Protein AF-A0A7S1LZ35-F1 (afdb_monomer_lite)

Structure (mmCIF, N/CA/C/O backbone):
data_AF-A0A7S1LZ35-F1
#
_entry.id   AF-A0A7S1LZ35-F1
#
loop_
_atom_site.group_PDB
_atom_site.id
_atom_site.type_symbol
_atom_site.label_atom_id
_atom_site.label_alt_id
_atom_site.label_comp_id
_atom_site.label_asym_id
_atom_site.label_entity_id
_atom_site.label_seq_id
_atom_site.pdbx_PDB_ins_code
_atom_site.Cartn_x
_atom_site.Cartn_y
_atom_site.Cartn_z
_atom_site.occupancy
_atom_site.B_iso_or_equiv
_atom_site.auth_seq_id
_atom_site.auth_comp_id
_atom_site.auth_asym_id
_atom_site.auth_atom_id
_atom_site.pdbx_PDB_model_num
ATOM 1 N N . GLN A 1 1 ? -9.197 -3.862 18.854 1.00 53.31 1 GLN A N 1
ATOM 2 C CA . GLN A 1 1 ? -10.204 -3.256 17.953 1.00 53.31 1 GLN A CA 1
ATOM 3 C C . GLN A 1 1 ? -9.935 -1.765 17.755 1.00 53.31 1 GLN A C 1
ATOM 5 O O . GLN A 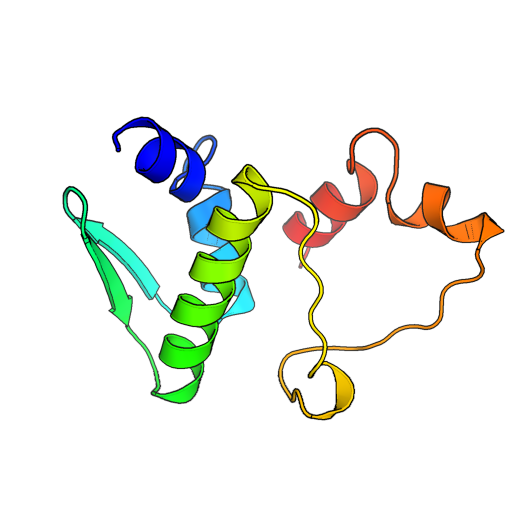1 1 ? -9.683 -1.386 16.622 1.00 53.31 1 GLN A O 1
ATOM 10 N N . ASP A 1 2 ? -9.859 -0.930 18.801 1.00 61.72 2 ASP A N 1
ATOM 11 C CA . ASP A 1 2 ? -9.480 0.494 18.628 1.00 61.72 2 ASP A CA 1
ATOM 12 C C . ASP A 1 2 ? -8.046 0.693 18.090 1.00 61.72 2 ASP A C 1
ATOM 14 O O . ASP A 1 2 ? -7.784 1.617 17.314 1.00 61.72 2 ASP A O 1
ATOM 18 N N . ASP A 1 3 ? -7.132 -0.220 18.431 1.00 70.88 3 ASP A N 1
ATOM 19 C CA . ASP A 1 3 ? -5.734 -0.173 17.983 1.00 70.88 3 ASP A CA 1
ATOM 20 C C . ASP A 1 3 ? -5.583 -0.370 16.466 1.00 70.88 3 ASP A C 1
ATOM 22 O O . ASP A 1 3 ? -4.757 0.285 15.830 1.00 70.88 3 ASP A O 1
ATOM 26 N N . GLU A 1 4 ? -6.426 -1.212 15.864 1.00 74.44 4 GLU A N 1
ATOM 27 C CA . GLU A 1 4 ? -6.415 -1.498 14.425 1.00 74.44 4 GLU A CA 1
ATOM 28 C C . GLU A 1 4 ? -6.864 -0.279 13.618 1.00 74.44 4 GLU A C 1
ATOM 30 O O . GLU A 1 4 ? -6.238 0.078 12.621 1.00 74.44 4 GLU A O 1
ATOM 35 N N . LEU A 1 5 ? -7.912 0.417 14.071 1.00 78.31 5 LEU A N 1
ATOM 36 C CA . LEU A 1 5 ? -8.391 1.628 13.407 1.00 78.31 5 LEU A CA 1
ATOM 37 C C . LEU A 1 5 ? -7.357 2.759 13.497 1.00 78.31 5 LEU A C 1
ATOM 39 O O . LEU A 1 5 ? -7.103 3.443 12.505 1.00 78.31 5 LEU A O 1
ATOM 43 N N . SER A 1 6 ? -6.732 2.935 14.665 1.00 79.69 6 SER A N 1
ATOM 44 C CA . SER A 1 6 ? -5.641 3.898 14.861 1.00 79.69 6 SER A CA 1
ATOM 45 C C . SER A 1 6 ? -4.457 3.606 13.930 1.00 79.69 6 SER A C 1
ATOM 47 O O . SER A 1 6 ? -3.921 4.509 13.280 1.00 79.69 6 SER A O 1
ATOM 49 N N . TYR A 1 7 ? -4.105 2.328 13.788 1.00 80.81 7 TYR A N 1
ATOM 50 C CA . TYR A 1 7 ? -3.050 1.868 12.893 1.00 80.81 7 TYR A CA 1
ATOM 51 C C . TYR A 1 7 ? -3.392 2.093 11.409 1.00 80.81 7 TYR A C 1
ATOM 53 O O . TYR A 1 7 ? -2.587 2.649 10.656 1.00 80.81 7 TYR A O 1
ATOM 61 N N . ALA A 1 8 ? -4.620 1.756 11.005 1.00 78.62 8 ALA A N 1
ATOM 62 C CA . ALA A 1 8 ? -5.124 1.928 9.644 1.00 78.62 8 ALA A CA 1
ATOM 63 C C . ALA A 1 8 ? -5.277 3.403 9.228 1.00 78.62 8 ALA A C 1
ATOM 65 O O . ALA A 1 8 ? -5.157 3.748 8.047 1.00 78.62 8 ALA A O 1
ATOM 66 N N . LEU A 1 9 ? -5.518 4.296 10.190 1.00 82.38 9 LEU A N 1
ATOM 67 C CA . LEU A 1 9 ? -5.451 5.744 9.995 1.00 82.38 9 LEU A CA 1
ATOM 68 C C . LEU A 1 9 ? -4.002 6.210 9.830 1.00 82.38 9 LEU A C 1
ATOM 70 O O . LEU A 1 9 ? -3.682 6.926 8.875 1.00 82.38 9 LEU A O 1
ATOM 74 N N . GLY A 1 10 ? -3.126 5.800 10.744 1.00 81.69 10 GLY A N 1
ATOM 75 C CA . GLY A 1 10 ? -1.774 6.327 10.863 1.00 81.69 10 GLY A CA 1
ATOM 76 C C . GLY A 1 10 ? -1.741 7.795 11.296 1.00 81.69 10 GLY A C 1
ATOM 77 O O . GLY A 1 10 ? -2.754 8.503 11.348 1.00 81.69 10 GLY A O 1
ATOM 78 N N . LYS A 1 11 ? -0.537 8.296 11.592 1.00 82.69 11 LYS A N 1
ATOM 79 C CA . LYS A 1 11 ? -0.335 9.694 12.000 1.00 82.69 11 LYS A CA 1
ATOM 80 C C . LYS A 1 11 ? -0.878 10.637 10.919 1.00 82.69 11 LYS A C 1
ATOM 82 O O . LYS A 1 11 ? -0.474 10.552 9.763 1.00 82.69 11 LYS A O 1
ATOM 87 N N . GLN A 1 12 ? -1.807 11.520 11.296 1.00 83.44 12 GLN A N 1
ATOM 88 C CA . GLN A 1 12 ? -2.456 12.488 10.392 1.00 83.44 12 GLN A CA 1
ATOM 89 C C . GLN A 1 12 ? -3.107 11.859 9.139 1.00 83.44 12 GLN A C 1
ATOM 91 O O . GLN A 1 12 ? -3.205 12.499 8.087 1.00 83.44 12 GLN A O 1
ATOM 96 N N . GLY A 1 13 ? -3.558 10.603 9.231 1.00 86.69 13 GLY A N 1
ATOM 97 C CA . GLY A 1 13 ? -4.179 9.907 8.103 1.00 86.69 13 GLY A CA 1
ATOM 98 C C . GLY A 1 13 ? -3.18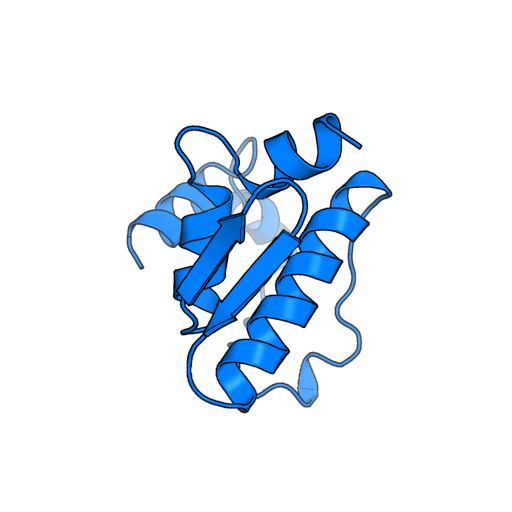4 9.452 7.031 1.00 86.69 13 GLY A C 1
ATOM 99 O O . GLY A 1 13 ? -3.604 9.177 5.908 1.00 86.69 13 GLY A O 1
ATOM 100 N N . GLY A 1 14 ? -1.879 9.430 7.328 1.00 89.31 14 GLY A N 1
ATOM 101 C CA . GLY A 1 14 ? -0.834 9.079 6.364 1.00 89.31 14 GLY A CA 1
ATOM 102 C C . GLY A 1 14 ? -1.026 7.687 5.764 1.00 89.31 14 GLY A C 1
ATOM 103 O O . GLY A 1 14 ? -0.961 7.536 4.548 1.00 89.31 14 GLY A O 1
ATOM 104 N N . THR A 1 15 ? -1.355 6.691 6.590 1.00 90.62 15 THR A N 1
ATOM 105 C CA . THR A 1 15 ? -1.590 5.315 6.129 1.00 90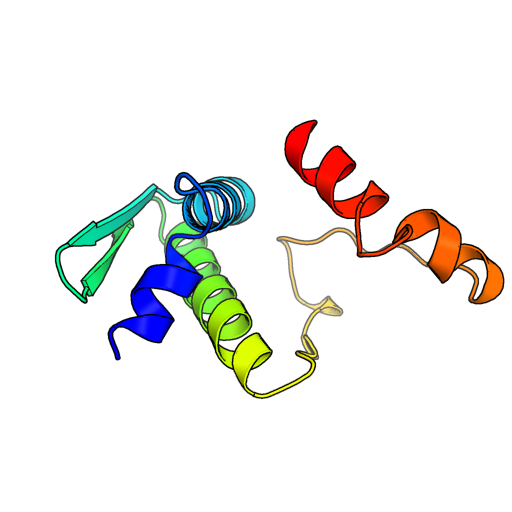.62 15 THR A CA 1
ATOM 106 C C . THR A 1 15 ? -2.797 5.236 5.197 1.00 90.62 15 THR A C 1
ATOM 108 O O . THR A 1 15 ? -2.707 4.663 4.113 1.00 90.62 15 THR A O 1
ATOM 111 N N . ARG A 1 16 ? -3.899 5.909 5.558 1.00 93.12 16 ARG A N 1
ATOM 112 C CA . ARG A 1 16 ? -5.091 6.023 4.702 1.00 93.12 16 ARG A CA 1
ATOM 113 C C . ARG A 1 16 ? -4.754 6.627 3.336 1.00 93.12 16 ARG A C 1
ATOM 115 O O . ARG A 1 16 ? -5.128 6.064 2.317 1.00 93.12 16 ARG A O 1
ATOM 122 N N . LYS A 1 17 ? -4.006 7.735 3.311 1.00 92.38 17 LYS A N 1
ATOM 123 C CA . LYS A 1 17 ? -3.598 8.406 2.064 1.00 92.38 17 LYS A CA 1
ATOM 124 C C . LYS A 1 17 ? -2.703 7.525 1.193 1.00 92.38 17 LYS A C 1
ATOM 126 O O . LYS A 1 17 ? -2.848 7.551 -0.024 1.00 92.38 17 LYS A O 1
ATOM 131 N N . LYS A 1 18 ? -1.800 6.742 1.794 1.00 91.69 18 LYS A N 1
ATOM 132 C CA . LYS A 1 18 ? -0.961 5.783 1.059 1.00 91.69 18 LYS A CA 1
ATOM 133 C C . LYS A 1 18 ? -1.805 4.701 0.395 1.00 91.69 18 LYS A C 1
ATOM 135 O O . LYS A 1 18 ? -1.618 4.456 -0.789 1.00 91.69 18 LYS A O 1
ATOM 140 N N . LEU A 1 19 ? -2.777 4.134 1.118 1.00 94.06 19 LEU A N 1
ATOM 141 C CA . LEU A 1 19 ? -3.738 3.180 0.554 1.00 94.06 19 LEU A CA 1
ATOM 142 C C . LEU A 1 19 ? -4.538 3.790 -0.603 1.00 94.06 19 LEU A C 1
ATOM 144 O O . LEU A 1 19 ? -4.719 3.133 -1.625 1.00 94.06 19 LEU A O 1
ATOM 148 N N . GLU A 1 20 ? -5.003 5.035 -0.467 1.00 94.94 20 GLU A N 1
ATOM 149 C CA . GLU A 1 20 ? -5.721 5.746 -1.536 1.00 94.94 20 GLU A CA 1
ATOM 150 C C . GLU A 1 20 ? -4.853 5.905 -2.789 1.00 94.94 20 GLU A C 1
ATOM 152 O O . GLU A 1 20 ? -5.265 5.501 -3.878 1.00 94.94 20 GLU A O 1
ATOM 157 N N . ARG A 1 21 ? -3.630 6.430 -2.625 1.00 92.69 21 ARG A N 1
ATOM 158 C CA . ARG A 1 21 ? -2.684 6.654 -3.728 1.00 92.69 21 ARG A CA 1
ATOM 159 C C . ARG A 1 21 ? -2.304 5.358 -4.435 1.00 92.69 21 ARG A C 1
ATOM 161 O O . ARG A 1 21 ? -2.429 5.289 -5.652 1.00 92.69 21 ARG A O 1
ATOM 168 N N . SER A 1 22 ? -1.889 4.332 -3.692 1.00 93.19 22 SER A N 1
ATOM 169 C CA . SER A 1 22 ? -1.409 3.084 -4.293 1.00 93.19 22 SER A CA 1
ATOM 170 C C . SER A 1 22 ? -2.528 2.295 -4.969 1.00 93.19 22 SER A C 1
ATOM 172 O O . SER A 1 22 ? -2.327 1.705 -6.026 1.00 93.19 22 SER A O 1
ATOM 174 N N . SER A 1 23 ? -3.735 2.287 -4.395 1.00 95.25 23 SER A N 1
ATOM 175 C CA . SER A 1 23 ? -4.858 1.532 -4.966 1.00 95.25 23 SER A CA 1
ATOM 176 C C . SER A 1 23 ? -5.593 2.269 -6.089 1.00 95.25 23 SER A C 1
ATOM 178 O O . SER A 1 23 ? -6.282 1.627 -6.893 1.00 95.25 23 SER A O 1
ATOM 180 N N . GLY A 1 24 ? -5.479 3.600 -6.145 1.00 95.38 24 GLY A N 1
ATOM 181 C CA . GLY A 1 24 ? -6.300 4.467 -6.994 1.00 95.38 24 GLY A CA 1
ATOM 182 C C . GLY A 1 24 ? -7.766 4.540 -6.548 1.00 95.38 24 GLY A C 1
ATOM 183 O O . GLY A 1 24 ? -8.643 4.847 -7.354 1.00 95.38 24 GLY A O 1
ATOM 184 N N . SER A 1 25 ? -8.057 4.192 -5.292 1.00 97.38 25 SER A N 1
ATOM 185 C CA . SER A 1 25 ? -9.401 4.233 -4.710 1.00 97.38 25 SER A CA 1
ATOM 186 C C . SER A 1 25 ? -9.536 5.365 -3.690 1.00 97.38 25 SER A C 1
ATOM 188 O O . SER A 1 25 ? -8.548 5.888 -3.182 1.00 97.38 25 SER A O 1
ATOM 190 N N . ILE A 1 26 ? -10.774 5.723 -3.360 1.00 97.00 26 ILE A N 1
ATOM 191 C CA . ILE A 1 26 ? -11.090 6.539 -2.185 1.00 97.00 26 ILE A CA 1
ATOM 192 C C . ILE A 1 26 ? -11.280 5.588 -1.003 1.00 97.00 26 ILE A C 1
ATOM 194 O O . ILE A 1 26 ? -12.079 4.650 -1.103 1.00 97.00 26 ILE A O 1
ATOM 198 N N . VAL A 1 27 ? -10.594 5.851 0.111 1.00 96.38 27 VAL A N 1
ATOM 199 C CA . VAL A 1 27 ? -10.644 5.038 1.332 1.00 96.38 27 VAL A CA 1
ATOM 200 C C . VAL A 1 27 ? -11.124 5.908 2.485 1.00 96.38 27 VAL A C 1
ATOM 202 O O . VAL A 1 27 ? -10.419 6.808 2.945 1.00 96.38 27 VAL A O 1
ATOM 205 N N . GLN A 1 28 ? -12.320 5.620 2.993 1.00 94.56 28 GLN A N 1
ATOM 206 C CA . GLN A 1 28 ? -12.911 6.363 4.103 1.00 94.56 28 GLN A CA 1
ATOM 207 C C . GLN A 1 28 ? -13.293 5.431 5.247 1.00 94.56 28 GLN A C 1
ATOM 209 O O . GLN A 1 28 ? -13.964 4.426 5.040 1.00 94.56 28 GLN A O 1
ATOM 214 N N . TYR A 1 29 ? -12.918 5.802 6.468 1.00 91.75 29 TYR A N 1
ATOM 215 C CA . TYR A 1 29 ? -13.371 5.113 7.672 1.00 91.75 29 TYR A CA 1
ATOM 216 C C . TYR A 1 29 ? -14.633 5.790 8.213 1.00 91.75 29 TYR A C 1
ATOM 218 O O . TYR A 1 29 ? -14.663 7.016 8.362 1.00 91.75 29 TYR A O 1
ATOM 226 N N . VAL A 1 30 ? -15.669 4.998 8.489 1.00 92.25 30 VAL A N 1
ATOM 227 C CA . VAL A 1 30 ? -16.923 5.414 9.132 1.00 92.25 30 VAL A CA 1
ATOM 228 C C . VAL A 1 30 ? -17.145 4.503 10.334 1.00 92.25 30 VAL A C 1
ATOM 230 O O . VAL A 1 30 ? -17.534 3.343 10.194 1.00 92.25 30 VAL A O 1
ATOM 233 N N . GLY A 1 31 ? -16.831 5.011 11.527 1.00 88.75 31 GLY A N 1
ATOM 234 C CA . GLY A 1 31 ? -16.693 4.164 12.711 1.00 88.75 31 GLY A CA 1
ATOM 235 C C . GLY A 1 31 ? -15.609 3.109 12.480 1.00 88.75 31 GLY A C 1
ATOM 236 O O . GLY A 1 31 ? -14.486 3.448 12.122 1.00 88.75 31 GLY A O 1
ATOM 237 N N . GLN A 1 32 ? -15.970 1.835 12.628 1.00 87.19 32 GLN A N 1
ATOM 238 C CA . GLN A 1 32 ? -15.075 0.691 12.400 1.00 87.19 32 GLN A CA 1
ATOM 239 C C . GLN A 1 32 ? -15.180 0.109 10.977 1.00 87.19 32 GLN A C 1
ATOM 241 O O . GLN A 1 32 ? -14.661 -0.968 10.701 1.00 87.19 32 GLN A O 1
ATOM 246 N N . VAL A 1 33 ? -15.879 0.791 10.064 1.00 90.56 33 VAL A N 1
ATOM 247 C CA . VAL A 1 33 ? -16.094 0.313 8.694 1.00 90.56 33 VAL A CA 1
ATOM 248 C C . VAL A 1 33 ? -15.198 1.078 7.728 1.00 90.56 33 VAL A C 1
ATOM 250 O O . VAL A 1 33 ? -15.271 2.304 7.648 1.00 90.56 33 VAL A O 1
ATOM 253 N N . ALA A 1 34 ? -14.390 0.351 6.955 1.00 93.12 34 ALA A N 1
ATOM 254 C CA . ALA A 1 34 ? -13.657 0.897 5.819 1.00 93.12 34 ALA A CA 1
ATOM 255 C C . ALA A 1 34 ? -14.514 0.834 4.544 1.00 93.12 34 ALA A C 1
ATOM 257 O O . ALA A 1 34 ? -14.958 -0.235 4.121 1.00 93.12 34 ALA A O 1
ATOM 258 N N . LEU A 1 35 ? -14.738 1.990 3.926 1.00 96.06 35 LEU A N 1
ATOM 259 C CA . LEU A 1 35 ? -15.428 2.148 2.652 1.00 96.06 35 LEU A CA 1
ATOM 260 C C . LEU A 1 35 ? -14.404 2.384 1.542 1.00 96.06 35 LEU A C 1
ATOM 262 O O . LEU A 1 35 ? -13.592 3.303 1.632 1.00 96.06 35 LEU A O 1
ATOM 266 N N . PHE A 1 36 ? -14.495 1.581 0.481 1.00 97.62 36 PHE A N 1
ATOM 267 C CA . PHE A 1 36 ? -13.662 1.688 -0.715 1.00 97.62 36 PHE A CA 1
ATOM 268 C C . PHE A 1 36 ? -14.517 2.115 -1.909 1.00 97.62 36 PHE A C 1
ATOM 270 O O . PHE A 1 36 ? -15.463 1.412 -2.271 1.00 97.62 36 PHE A O 1
ATOM 277 N N . SER A 1 37 ? -14.179 3.232 -2.550 1.00 97.62 37 SER A N 1
ATOM 278 C CA . SER A 1 37 ? -14.878 3.740 -3.739 1.00 97.62 37 SER A CA 1
ATOM 279 C C . SER A 1 37 ? -13.918 3.956 -4.910 1.00 97.62 37 SER A C 1
ATOM 281 O O . SER A 1 37 ? -12.729 4.173 -4.709 1.00 97.62 37 SER A O 1
ATOM 283 N N . GLY A 1 38 ? -14.417 3.862 -6.142 1.00 96.88 38 GLY A N 1
ATOM 284 C CA . GLY A 1 38 ? -13.616 3.865 -7.374 1.00 96.88 38 GLY A CA 1
ATOM 285 C C . GLY A 1 38 ? -13.979 2.696 -8.285 1.00 96.88 38 GLY A C 1
ATOM 286 O O . GLY A 1 38 ? -14.997 2.039 -8.066 1.00 96.88 38 GLY A O 1
ATOM 287 N N . GLU A 1 39 ? -13.168 2.405 -9.300 1.00 97.31 39 GLU A N 1
ATOM 288 C CA . GLU A 1 39 ? -13.407 1.274 -10.203 1.00 97.31 39 GLU A CA 1
ATOM 289 C C . GLU A 1 39 ? -13.249 -0.087 -9.504 1.00 97.31 39 GLU A C 1
ATOM 291 O O . GLU A 1 39 ? -12.601 -0.213 -8.462 1.00 97.31 39 GLU A O 1
ATOM 296 N N . LYS A 1 40 ? -13.831 -1.146 -10.084 1.00 97.19 40 LYS A N 1
ATOM 297 C CA . LYS A 1 40 ? -13.734 -2.514 -9.543 1.00 97.19 40 LYS A CA 1
ATOM 298 C C . LYS A 1 40 ? -12.285 -2.950 -9.227 1.00 97.19 40 LYS A C 1
ATOM 300 O O . LYS A 1 40 ? -12.087 -3.431 -8.108 1.00 97.19 40 LYS A O 1
ATOM 305 N N . PRO A 1 41 ? -11.289 -2.798 -10.128 1.00 96.12 41 PRO A N 1
ATOM 306 C CA . PRO A 1 41 ? -9.902 -3.155 -9.816 1.00 96.12 41 PRO A CA 1
ATOM 307 C C . PRO A 1 41 ? -9.312 -2.315 -8.676 1.00 96.12 41 PRO A C 1
ATOM 309 O O . PRO A 1 41 ? -8.693 -2.882 -7.779 1.00 96.12 41 PRO A O 1
ATOM 312 N N . ALA A 1 42 ? -9.578 -1.005 -8.631 1.00 96.94 42 ALA A N 1
ATOM 313 C CA . ALA A 1 42 ? -9.087 -0.125 -7.568 1.00 96.94 42 ALA A CA 1
ATOM 314 C C . ALA A 1 42 ? -9.597 -0.547 -6.180 1.00 96.94 42 ALA A C 1
ATOM 316 O O . ALA A 1 42 ? -8.815 -0.685 -5.242 1.00 96.94 42 ALA A O 1
ATOM 317 N N . ARG A 1 43 ? -10.896 -0.854 -6.056 1.00 97.62 43 ARG A N 1
ATOM 318 C CA . ARG A 1 43 ? -11.480 -1.339 -4.791 1.00 97.62 43 ARG A CA 1
ATOM 319 C C . ARG A 1 43 ? -10.929 -2.706 -4.373 1.00 97.62 43 ARG A C 1
ATOM 321 O O . ARG A 1 43 ? -10.782 -2.955 -3.179 1.00 97.62 43 ARG A O 1
ATOM 328 N N . ARG A 1 44 ? -10.634 -3.592 -5.336 1.00 96.12 44 ARG A N 1
ATOM 329 C CA . ARG A 1 44 ? -10.004 -4.898 -5.066 1.00 96.12 44 ARG A CA 1
ATOM 330 C C . ARG A 1 44 ? -8.615 -4.705 -4.457 1.00 96.12 44 ARG A C 1
ATOM 332 O O . ARG A 1 44 ? -8.368 -5.248 -3.385 1.00 96.12 44 ARG A O 1
ATOM 339 N N . ARG A 1 45 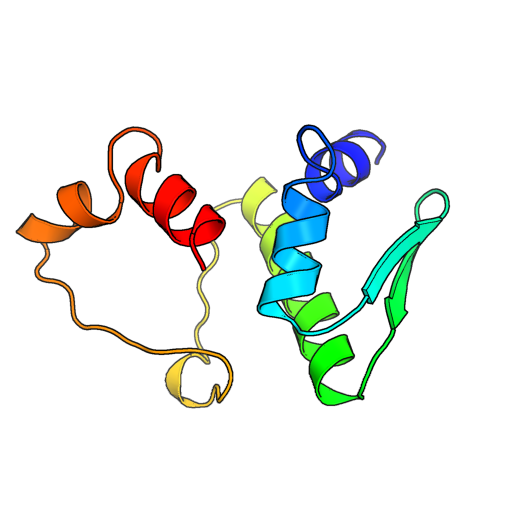? -7.778 -3.880 -5.096 1.00 96.06 45 ARG A N 1
ATOM 340 C CA . ARG A 1 45 ? -6.431 -3.534 -4.613 1.00 96.06 45 ARG A CA 1
ATOM 341 C C . ARG A 1 45 ? -6.476 -2.901 -3.228 1.00 96.06 45 ARG A C 1
ATOM 343 O O . ARG A 1 45 ? -5.798 -3.359 -2.327 1.00 96.06 45 ARG A O 1
ATOM 350 N N . ALA A 1 46 ? -7.353 -1.922 -3.014 1.00 96.81 46 ALA A N 1
ATOM 351 C CA . ALA A 1 46 ? -7.476 -1.242 -1.725 1.00 96.81 46 ALA A CA 1
ATOM 352 C C . ALA A 1 46 ? -7.798 -2.197 -0.566 1.00 96.81 46 ALA A C 1
ATOM 354 O O . ALA A 1 46 ? -7.207 -2.099 0.509 1.00 96.81 46 ALA A O 1
ATOM 355 N N . LYS A 1 47 ? -8.711 -3.150 -0.798 1.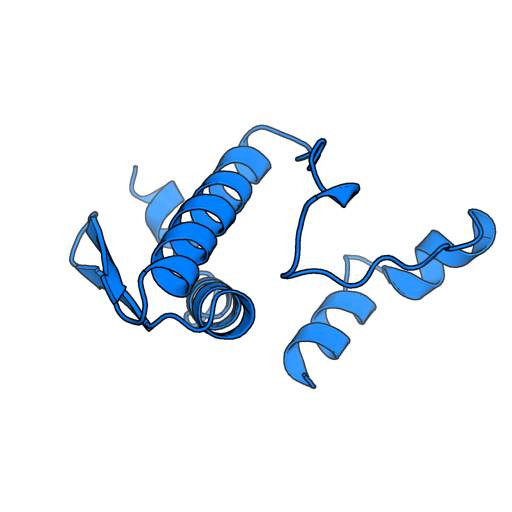00 95.69 47 LYS A N 1
ATOM 356 C CA . LYS A 1 47 ? -9.064 -4.174 0.189 1.00 95.69 47 LYS A CA 1
ATOM 357 C C . LYS A 1 47 ? -7.897 -5.122 0.472 1.00 95.69 47 LYS A C 1
ATOM 359 O O . LYS A 1 47 ? -7.675 -5.484 1.621 1.00 95.69 47 LYS A O 1
ATOM 364 N N . GLU A 1 48 ? -7.177 -5.529 -0.565 1.00 95.06 48 GLU A N 1
ATOM 365 C CA . GLU A 1 48 ? -6.007 -6.400 -0.449 1.00 95.06 48 GLU A CA 1
ATOM 366 C C . GLU A 1 48 ? -4.851 -5.713 0.286 1.00 95.06 48 GLU A C 1
ATOM 368 O O . GLU A 1 48 ? -4.325 -6.257 1.250 1.00 95.06 48 GLU A O 1
ATOM 373 N N . TYR A 1 49 ? -4.530 -4.474 -0.077 1.00 95.19 49 TYR A N 1
ATOM 374 C CA . TYR A 1 49 ? -3.484 -3.698 0.585 1.00 95.19 49 TYR A CA 1
ATOM 375 C C . TYR A 1 49 ? -3.824 -3.417 2.049 1.00 95.19 49 TYR A C 1
ATOM 377 O O . TYR A 1 49 ? -2.946 -3.453 2.905 1.00 95.19 49 TYR A O 1
ATOM 385 N N . MET A 1 50 ? -5.102 -3.165 2.358 1.00 94.38 50 MET A N 1
ATOM 386 C CA . MET A 1 50 ? -5.553 -3.028 3.743 1.00 94.38 50 MET A CA 1
ATOM 387 C C . MET A 1 50 ? -5.385 -4.332 4.524 1.00 94.38 50 MET A C 1
ATOM 389 O O . MET A 1 50 ? -5.038 -4.289 5.700 1.00 94.38 50 MET A O 1
ATOM 393 N N . LYS A 1 51 ? -5.594 -5.487 3.885 1.00 93.56 51 LYS A N 1
ATOM 394 C CA . LYS A 1 51 ? -5.312 -6.777 4.514 1.00 93.56 51 LYS A CA 1
ATOM 395 C C . LYS A 1 51 ? -3.821 -6.905 4.839 1.00 93.56 51 LYS A C 1
ATOM 397 O O . LYS A 1 51 ? -3.496 -7.150 5.990 1.00 93.56 51 LYS A O 1
ATOM 402 N N . TRP A 1 52 ? -2.930 -6.634 3.882 1.00 93.81 52 TRP A N 1
ATOM 403 C CA . TRP A 1 52 ? -1.482 -6.659 4.131 1.00 93.81 52 TRP A CA 1
ATOM 404 C C . TRP A 1 52 ? -1.050 -5.700 5.236 1.00 93.81 52 TRP A C 1
ATOM 406 O O . TRP A 1 52 ? -0.174 -6.024 6.028 1.00 93.81 52 TRP A O 1
ATOM 416 N N . LEU A 1 53 ? -1.671 -4.524 5.309 1.00 91.94 53 LEU A N 1
ATOM 417 C CA . LEU A 1 53 ? -1.421 -3.584 6.389 1.00 91.94 53 LEU A CA 1
ATOM 418 C C . LEU A 1 53 ? -1.737 -4.207 7.757 1.00 91.94 53 LEU A C 1
ATOM 420 O O . LEU A 1 53 ? -0.942 -4.064 8.675 1.00 91.94 53 LEU A O 1
ATOM 424 N N . PHE A 1 54 ? -2.862 -4.906 7.907 1.00 91.31 54 PHE A N 1
ATOM 425 C CA . PHE A 1 54 ? -3.176 -5.579 9.169 1.00 91.31 54 PHE A CA 1
ATOM 426 C C . PHE A 1 54 ? -2.290 -6.799 9.424 1.00 91.31 54 PHE A C 1
ATOM 428 O O . PHE A 1 54 ? -1.815 -6.959 10.544 1.00 91.31 54 PHE A O 1
ATOM 435 N N . ASP A 1 55 ? -1.986 -7.591 8.396 1.00 91.75 55 ASP A N 1
ATOM 436 C CA . ASP A 1 55 ? -1.101 -8.757 8.509 1.00 91.75 55 ASP A CA 1
ATOM 437 C C . ASP A 1 55 ? 0.310 -8.348 9.010 1.00 91.75 55 ASP A C 1
ATOM 439 O O . ASP A 1 55 ? 0.954 -9.097 9.744 1.00 91.75 55 ASP A O 1
ATOM 443 N N . GLN A 1 56 ? 0.769 -7.119 8.717 1.00 89.06 56 GLN A N 1
ATOM 444 C CA . GLN A 1 56 ? 2.030 -6.567 9.247 1.00 89.06 56 GLN A CA 1
ATOM 445 C C . GLN A 1 56 ? 2.078 -6.439 10.776 1.00 89.06 56 GLN A C 1
ATOM 447 O O . GLN A 1 56 ? 3.171 -6.371 11.345 1.00 89.06 56 GLN A O 1
ATOM 452 N N . LEU A 1 57 ? 0.925 -6.384 11.449 1.00 88.00 57 LEU A N 1
ATOM 453 C CA . LEU A 1 57 ? 0.861 -6.381 12.913 1.00 88.00 57 LEU A CA 1
ATOM 454 C C . LEU A 1 57 ? 1.226 -7.747 13.501 1.00 88.00 57 LEU A C 1
ATOM 456 O O . LEU A 1 57 ? 1.722 -7.812 14.625 1.00 88.00 57 LEU A O 1
ATOM 460 N N . GLU A 1 58 ? 0.999 -8.822 12.746 1.00 90.38 58 GLU A N 1
ATOM 461 C CA . GLU A 1 58 ? 1.297 -10.195 13.157 1.00 90.38 58 GLU A CA 1
ATOM 462 C C . GLU A 1 58 ? 2.711 -10.624 12.744 1.00 90.38 58 GLU A C 1
ATOM 464 O O . GLU A 1 58 ? 3.342 -11.431 13.429 1.00 90.38 58 GLU A O 1
ATOM 469 N N . GLY A 1 59 ? 3.248 -10.063 11.655 1.00 91.12 59 GLY A N 1
ATOM 470 C CA . GLY A 1 59 ? 4.605 -10.352 11.208 1.00 91.12 59 GLY A CA 1
ATOM 471 C C . GLY A 1 59 ? 4.927 -9.860 9.795 1.00 91.12 59 GLY A C 1
ATOM 472 O O . GLY A 1 59 ? 4.200 -9.057 9.217 1.00 91.12 59 GLY A O 1
ATOM 473 N N . PRO A 1 60 ? 6.053 -10.309 9.215 1.00 91.00 60 PRO A N 1
ATOM 474 C CA . PRO A 1 60 ? 6.413 -9.975 7.842 1.00 91.00 60 PRO A CA 1
ATOM 475 C C . PRO A 1 60 ? 5.365 -10.476 6.841 1.00 91.00 60 PRO A C 1
ATOM 477 O O . PRO A 1 60 ? 4.936 -11.626 6.908 1.00 91.00 60 PRO A O 1
ATOM 480 N N . VAL A 1 61 ? 5.006 -9.627 5.877 1.00 92.50 61 VAL A N 1
ATOM 481 C CA . VAL A 1 61 ? 4.079 -9.971 4.791 1.00 92.50 61 VAL A CA 1
ATOM 482 C C . VAL A 1 61 ? 4.866 -10.312 3.533 1.00 92.50 61 VAL A C 1
ATOM 484 O O . VAL A 1 61 ? 5.743 -9.551 3.122 1.00 92.50 61 VAL A O 1
ATOM 487 N N . TYR A 1 62 ? 4.516 -11.432 2.906 1.00 90.38 62 TYR A N 1
ATOM 488 C CA . TYR A 1 62 ? 5.079 -11.883 1.638 1.00 90.38 62 TYR A CA 1
ATOM 489 C C . TYR A 1 62 ? 3.977 -11.891 0.575 1.00 90.38 62 TYR A C 1
ATOM 491 O O . TYR A 1 62 ? 2.916 -12.476 0.777 1.00 90.38 62 TYR A O 1
ATOM 499 N N . CYS A 1 63 ? 4.221 -11.223 -0.551 1.00 89.44 63 CYS A N 1
ATOM 500 C CA . CYS A 1 63 ? 3.352 -11.280 -1.724 1.00 89.44 63 CYS A CA 1
ATOM 501 C C . CYS A 1 63 ? 3.891 -12.384 -2.633 1.00 89.44 63 CYS A C 1
ATOM 503 O O . CYS A 1 63 ? 4.899 -12.176 -3.297 1.00 89.44 63 CYS A O 1
ATOM 505 N N . GLU A 1 64 ? 3.294 -13.576 -2.595 1.00 88.25 64 GLU A N 1
ATOM 506 C CA . GLU A 1 64 ? 3.759 -14.734 -3.381 1.00 88.25 64 GLU A CA 1
ATOM 507 C C . GLU A 1 64 ? 3.393 -14.615 -4.867 1.00 88.25 64 GLU A C 1
ATOM 509 O O . GLU A 1 64 ? 4.129 -15.080 -5.733 1.00 88.25 64 GLU A O 1
ATOM 514 N N . ASP A 1 65 ? 2.284 -13.941 -5.162 1.00 90.31 65 ASP A N 1
ATOM 515 C CA . ASP A 1 65 ? 1.689 -13.758 -6.486 1.00 90.31 65 ASP A CA 1
ATOM 516 C C . ASP A 1 65 ? 2.267 -12.567 -7.265 1.00 90.31 65 ASP A C 1
ATOM 518 O O . ASP A 1 65 ? 1.727 -12.199 -8.302 1.00 90.31 65 ASP A O 1
ATOM 522 N N . TRP A 1 66 ? 3.365 -11.958 -6.797 1.00 91.38 66 TRP A N 1
ATOM 523 C CA . TRP A 1 66 ? 3.904 -10.697 -7.326 1.00 91.38 66 TRP A CA 1
ATOM 524 C C . TRP A 1 66 ? 4.179 -10.695 -8.839 1.00 91.38 66 TRP A C 1
ATOM 526 O O . TRP A 1 66 ? 4.165 -9.631 -9.452 1.00 91.38 66 TRP A O 1
ATOM 536 N N . GLN A 1 67 ? 4.423 -11.861 -9.444 1.00 92.50 67 GLN A N 1
ATOM 537 C CA . GLN A 1 67 ? 4.705 -12.013 -10.878 1.00 92.50 67 GLN A CA 1
ATOM 538 C C . GLN A 1 67 ? 3.471 -11.799 -11.759 1.00 92.50 67 GLN A C 1
ATOM 540 O O . GLN A 1 67 ? 3.599 -11.343 -12.892 1.00 92.50 67 GLN A O 1
ATOM 545 N N . ASP A 1 68 ? 2.284 -12.101 -11.233 1.00 92.62 68 ASP A N 1
ATOM 546 C CA . ASP A 1 68 ? 1.013 -12.023 -11.960 1.00 92.62 68 ASP A CA 1
ATOM 547 C C . ASP A 1 68 ? 0.305 -10.675 -11.747 1.00 92.62 68 ASP A C 1
ATOM 549 O O . ASP A 1 68 ? -0.823 -10.457 -12.202 1.00 92.62 68 ASP A O 1
ATOM 553 N N . ARG A 1 69 ? 0.958 -9.763 -11.022 1.00 92.44 69 ARG A N 1
ATOM 554 C CA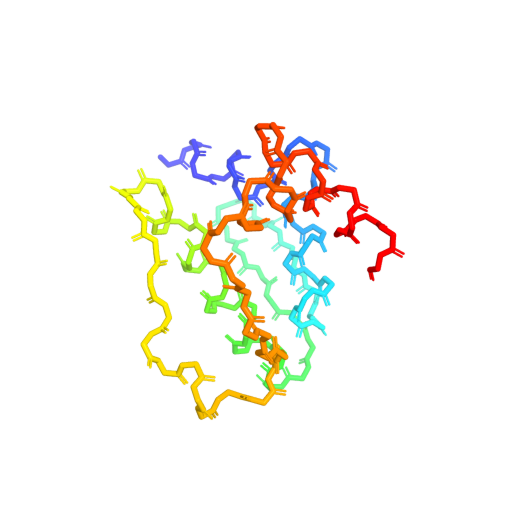 . ARG A 1 69 ? 0.415 -8.467 -10.632 1.00 92.44 69 ARG A CA 1
ATOM 555 C C . ARG A 1 69 ? 0.728 -7.396 -11.668 1.00 92.44 69 ARG A C 1
ATOM 557 O O . ARG A 1 69 ? 1.863 -7.231 -12.098 1.00 92.44 69 ARG A O 1
ATOM 564 N N . ASP A 1 70 ? -0.290 -6.619 -12.019 1.00 92.25 70 ASP A N 1
ATOM 565 C CA . ASP A 1 70 ? -0.213 -5.491 -12.954 1.00 92.25 70 ASP A CA 1
ATOM 566 C C . ASP A 1 70 ? -0.082 -4.129 -12.248 1.00 92.25 70 ASP A C 1
ATOM 568 O O . ASP A 1 70 ? -0.014 -3.083 -12.894 1.00 92.25 70 ASP A O 1
ATOM 572 N N . ASP A 1 71 ? -0.061 -4.132 -10.916 1.00 91.75 71 ASP A N 1
ATOM 573 C CA . ASP A 1 71 ? -0.054 -2.957 -10.048 1.00 91.75 71 ASP A CA 1
ATOM 574 C C . ASP A 1 71 ? 1.293 -2.719 -9.347 1.00 91.75 71 ASP A C 1
ATOM 576 O O . ASP A 1 71 ? 1.371 -1.910 -8.423 1.00 91.75 71 ASP A O 1
ATOM 580 N N . VAL A 1 72 ? 2.356 -3.398 -9.792 1.00 92.00 72 VAL A N 1
ATOM 581 C CA . VAL A 1 72 ? 3.704 -3.308 -9.219 1.00 92.00 72 VAL A CA 1
ATOM 582 C C . VAL A 1 72 ? 4.778 -3.182 -10.298 1.00 92.00 72 VAL A C 1
ATOM 584 O O . VAL A 1 72 ? 4.620 -3.647 -11.423 1.00 92.00 72 VAL A O 1
ATOM 587 N N . THR A 1 73 ? 5.910 -2.591 -9.917 1.00 90.81 73 THR A N 1
ATOM 588 C CA . THR A 1 73 ? 7.159 -2.642 -10.685 1.00 90.81 73 THR A CA 1
ATOM 589 C C . THR A 1 73 ? 8.186 -3.394 -9.853 1.00 90.81 73 THR A C 1
ATOM 591 O O . THR A 1 73 ? 8.449 -3.017 -8.710 1.00 90.81 73 THR A O 1
ATOM 594 N N . VAL A 1 74 ? 8.766 -4.450 -10.416 1.00 91.75 74 VAL A N 1
ATOM 595 C CA . VAL A 1 74 ? 9.747 -5.298 -9.727 1.00 91.75 74 VAL A CA 1
ATOM 596 C C . VAL A 1 74 ? 11.147 -4.856 -10.121 1.00 91.75 74 VAL A C 1
ATOM 598 O O . VAL A 1 74 ? 11.430 -4.650 -11.300 1.00 91.75 74 VAL A O 1
ATOM 601 N N . VAL A 1 75 ? 12.014 -4.694 -9.125 1.00 91.50 75 VAL A N 1
ATOM 602 C CA . VAL A 1 75 ? 13.391 -4.235 -9.311 1.00 91.50 75 VAL A CA 1
ATOM 603 C C . VAL A 1 75 ? 14.329 -5.191 -8.588 1.00 91.50 75 VAL A C 1
ATOM 605 O O . VAL A 1 75 ? 14.176 -5.418 -7.388 1.00 91.50 75 VAL A O 1
ATOM 608 N N . ASP A 1 76 ? 15.318 -5.715 -9.309 1.00 92.88 76 ASP A N 1
ATOM 609 C CA . ASP A 1 76 ? 16.388 -6.516 -8.724 1.00 92.88 76 ASP A CA 1
ATOM 610 C C . ASP A 1 76 ? 17.376 -5.611 -7.982 1.00 92.88 76 ASP A C 1
ATOM 612 O O . ASP A 1 76 ? 17.978 -4.703 -8.563 1.00 92.88 76 ASP A O 1
ATOM 616 N N . VAL A 1 77 ? 17.550 -5.858 -6.684 1.00 92.25 77 VAL A N 1
ATOM 617 C CA . VAL A 1 77 ? 18.440 -5.074 -5.821 1.00 92.25 77 VAL A CA 1
ATOM 618 C C . VAL A 1 77 ? 19.551 -5.980 -5.290 1.00 92.25 77 VAL A C 1
ATOM 620 O O . VAL A 1 77 ? 19.251 -6.971 -4.620 1.00 92.25 77 VAL A O 1
ATOM 623 N N . PRO A 1 78 ? 20.833 -5.651 -5.536 1.00 96.19 78 PRO A N 1
ATOM 624 C CA . PRO A 1 78 ? 21.954 -6.345 -4.912 1.00 96.19 78 PRO A CA 1
ATOM 625 C C . PRO A 1 78 ? 21.840 -6.350 -3.382 1.00 96.19 78 PRO A C 1
ATOM 627 O O . PRO A 1 78 ? 21.455 -5.349 -2.773 1.00 96.19 78 PRO A O 1
ATOM 630 N N . SER A 1 79 ? 22.180 -7.471 -2.741 1.00 94.31 79 SER A N 1
ATOM 631 C CA . SER A 1 79 ? 21.978 -7.655 -1.295 1.00 94.31 79 SER A CA 1
ATOM 632 C C . SER A 1 79 ? 22.708 -6.619 -0.432 1.00 94.31 79 SER A C 1
ATOM 634 O O . SER A 1 79 ? 22.223 -6.237 0.632 1.00 94.31 79 SER A O 1
ATOM 636 N N . ASP A 1 80 ? 23.858 -6.133 -0.893 1.00 95.00 80 ASP A N 1
ATOM 637 C CA . ASP A 1 80 ? 24.653 -5.073 -0.271 1.00 95.00 80 ASP A CA 1
ATOM 638 C C . ASP A 1 80 ? 24.026 -3.674 -0.419 1.00 95.00 80 ASP A C 1
ATOM 640 O O . ASP A 1 80 ? 24.309 -2.779 0.379 1.00 95.00 80 ASP A O 1
ATOM 644 N N . CYS A 1 81 ? 23.108 -3.487 -1.372 1.00 93.81 81 CYS A N 1
ATOM 645 C CA . CYS A 1 81 ? 22.387 -2.234 -1.589 1.00 93.81 81 CYS A CA 1
ATOM 646 C C . CYS A 1 81 ? 21.086 -2.105 -0.774 1.00 93.81 81 CYS A C 1
ATOM 648 O O . CYS A 1 81 ? 20.574 -0.993 -0.630 1.00 93.81 81 CYS A O 1
ATOM 650 N N . ILE A 1 82 ? 20.552 -3.192 -0.196 1.00 91.69 82 ILE A N 1
ATOM 651 C CA . ILE A 1 82 ? 19.236 -3.197 0.485 1.00 91.69 82 ILE A CA 1
ATOM 652 C C . ILE A 1 82 ? 19.151 -2.124 1.580 1.00 91.69 82 ILE A C 1
ATOM 654 O O . ILE A 1 82 ? 18.144 -1.421 1.695 1.00 91.69 82 ILE A O 1
ATOM 658 N N . GLY A 1 83 ? 20.211 -1.958 2.376 1.00 91.38 83 GLY A N 1
ATOM 659 C CA . GLY A 1 83 ? 20.246 -0.965 3.454 1.00 91.38 83 GLY A CA 1
ATOM 660 C C . GLY A 1 83 ? 20.182 0.482 2.954 1.00 91.38 83 GLY A C 1
ATOM 661 O O . GLY A 1 83 ? 19.608 1.334 3.629 1.00 91.38 83 GLY A O 1
ATOM 662 N N . TYR A 1 84 ? 20.711 0.755 1.759 1.00 90.56 84 TYR A N 1
ATOM 663 C CA . TYR A 1 84 ? 20.670 2.080 1.136 1.00 90.56 84 TYR A CA 1
ATOM 664 C C . TYR A 1 84 ? 19.284 2.398 0.579 1.00 90.56 84 TYR A C 1
ATOM 666 O O . TYR A 1 84 ? 18.793 3.506 0.773 1.00 90.56 84 TYR A O 1
ATOM 674 N N . VAL A 1 85 ? 18.640 1.414 -0.057 1.00 90.75 85 VAL A N 1
ATOM 675 C CA . VAL A 1 85 ? 17.281 1.559 -0.599 1.00 90.75 85 VAL A CA 1
ATOM 676 C C . VAL A 1 85 ? 16.265 1.715 0.529 1.00 90.75 85 VAL A C 1
ATOM 678 O O . VAL A 1 85 ? 15.411 2.595 0.490 1.00 90.75 85 VAL A O 1
ATOM 681 N N . THR A 1 86 ? 16.366 0.880 1.565 1.00 90.94 86 THR A N 1
ATOM 682 C CA . THR A 1 86 ? 15.437 0.931 2.701 1.00 90.94 86 THR A CA 1
ATOM 683 C C . THR A 1 86 ? 15.690 2.147 3.595 1.00 90.94 86 THR A C 1
ATOM 685 O O . THR A 1 86 ? 14.745 2.826 4.003 1.00 90.94 86 THR A O 1
ATOM 688 N N . GLY A 1 87 ? 16.955 2.472 3.865 1.00 91.44 87 GLY A N 1
ATOM 689 C CA . GLY A 1 87 ? 17.361 3.543 4.769 1.00 91.44 87 GLY A CA 1
ATOM 690 C C . GLY A 1 87 ? 17.095 3.227 6.247 1.00 91.44 87 GLY A C 1
ATOM 691 O O . GLY A 1 87 ? 16.300 2.355 6.610 1.00 91.44 87 GLY A O 1
ATOM 692 N N . SER A 1 88 ? 17.752 3.972 7.144 1.00 91.00 88 SER A N 1
ATOM 693 C CA . SER A 1 88 ? 17.568 3.803 8.593 1.00 91.00 88 SER A CA 1
ATOM 694 C C . SER A 1 88 ? 16.103 4.004 8.978 1.00 91.00 88 SER A C 1
ATOM 696 O O . SER A 1 88 ? 15.509 5.027 8.641 1.00 91.00 88 SER A O 1
ATOM 698 N N . ARG A 1 89 ? 15.509 3.019 9.667 1.00 86.50 89 ARG A N 1
ATOM 699 C CA . ARG A 1 89 ? 14.089 3.032 10.071 1.00 86.50 89 ARG A CA 1
ATOM 700 C C . ARG A 1 89 ? 13.125 3.341 8.910 1.00 86.50 89 ARG A C 1
ATOM 702 O O . ARG A 1 89 ? 12.110 3.997 9.122 1.00 86.50 89 ARG A O 1
ATOM 709 N N . ARG A 1 90 ? 13.437 2.864 7.696 1.00 87.56 90 ARG A N 1
ATOM 710 C CA . ARG A 1 90 ? 12.660 3.094 6.462 1.00 87.56 90 ARG A CA 1
ATOM 711 C C . ARG A 1 90 ? 12.573 4.560 6.014 1.00 87.56 90 ARG A C 1
ATOM 713 O O . ARG A 1 90 ? 11.666 4.909 5.265 1.00 87.56 90 ARG A O 1
ATOM 720 N N . ALA A 1 91 ? 13.482 5.427 6.462 1.00 90.06 91 ALA A N 1
ATOM 721 C CA . ALA A 1 91 ? 13.412 6.854 6.146 1.00 90.06 91 ALA A CA 1
ATOM 722 C C . ALA A 1 91 ? 13.501 7.139 4.636 1.00 90.06 91 ALA A C 1
ATOM 724 O O . ALA A 1 91 ? 12.755 7.979 4.146 1.00 90.06 91 ALA A O 1
ATOM 725 N N . ALA A 1 92 ? 14.359 6.414 3.907 1.00 92.25 92 ALA A N 1
ATOM 726 C CA . ALA A 1 92 ? 14.533 6.607 2.467 1.00 92.25 92 ALA A CA 1
ATOM 727 C C . ALA A 1 92 ? 13.280 6.181 1.681 1.00 92.25 92 ALA A C 1
ATOM 729 O O . ALA A 1 92 ? 12.748 6.968 0.900 1.00 92.25 92 ALA A O 1
ATOM 730 N N . LEU A 1 93 ? 12.742 4.986 1.957 1.00 89.50 93 LEU A N 1
ATOM 731 C CA . LEU A 1 93 ? 11.474 4.545 1.358 1.00 89.50 93 LEU A CA 1
ATOM 732 C C . LEU A 1 93 ? 10.325 5.493 1.703 1.00 89.50 93 LEU A C 1
ATOM 734 O O . LEU A 1 93 ? 9.544 5.855 0.832 1.00 89.50 93 LEU A O 1
ATOM 738 N N . GLY A 1 94 ? 10.250 5.937 2.960 1.00 88.12 94 GLY A N 1
ATOM 739 C CA . GLY A 1 94 ? 9.230 6.880 3.403 1.00 88.12 94 GLY A CA 1
ATOM 740 C C . GLY A 1 94 ? 9.264 8.198 2.630 1.00 88.12 94 GLY A C 1
ATOM 741 O O . GLY A 1 94 ? 8.204 8.682 2.249 1.00 88.12 94 GLY A O 1
ATOM 742 N N . SER A 1 95 ? 10.453 8.749 2.354 1.00 89.88 95 SER A N 1
ATOM 743 C CA . SER A 1 95 ? 10.578 9.967 1.542 1.00 89.88 95 SER A CA 1
ATOM 744 C C . SER A 1 95 ? 10.218 9.744 0.074 1.00 89.88 95 SER A C 1
ATOM 746 O O . SER A 1 95 ? 9.565 10.596 -0.520 1.00 89.88 95 SER A O 1
ATOM 748 N N . MET A 1 96 ? 10.584 8.593 -0.502 1.00 88.44 96 MET A N 1
ATOM 749 C CA . MET A 1 96 ? 10.224 8.256 -1.886 1.00 88.44 96 MET A CA 1
ATOM 750 C C . MET A 1 96 ? 8.702 8.120 -2.048 1.00 88.44 96 MET A C 1
ATOM 752 O O . MET A 1 96 ? 8.142 8.626 -3.011 1.00 88.44 96 MET A O 1
ATOM 756 N N . GLU A 1 97 ? 8.022 7.496 -1.081 1.00 85.56 97 GLU A N 1
ATOM 757 C CA . GLU A 1 97 ? 6.554 7.364 -1.042 1.00 85.56 97 GLU A CA 1
ATOM 758 C C . GLU A 1 97 ? 5.811 8.702 -0.830 1.00 85.56 97 GLU A C 1
ATOM 760 O O . GLU A 1 97 ? 4.595 8.767 -1.010 1.00 85.56 97 GLU A O 1
ATOM 765 N N . GLU A 1 98 ? 6.488 9.754 -0.359 1.00 84.50 98 GLU A N 1
ATOM 766 C CA . GLU A 1 98 ? 5.890 11.089 -0.222 1.00 84.50 98 GLU A CA 1
ATOM 767 C C . GLU A 1 98 ? 6.013 11.918 -1.505 1.00 84.50 98 GLU A C 1
ATOM 769 O O . GLU A 1 98 ? 5.095 12.690 -1.804 1.00 84.50 98 GLU A O 1
ATOM 774 N N . GLU A 1 99 ? 7.121 11.752 -2.235 1.00 85.75 99 GLU A N 1
ATOM 775 C CA . GLU A 1 99 ? 7.423 12.444 -3.495 1.00 85.75 99 GLU A CA 1
ATOM 776 C C . GLU A 1 99 ? 6.567 11.944 -4.671 1.00 85.75 99 GLU A C 1
ATOM 778 O O . GLU A 1 99 ? 6.203 12.742 -5.538 1.00 85.75 99 GLU A O 1
ATOM 783 N N . TRP A 1 100 ? 6.208 10.657 -4.664 1.00 71.19 100 TRP A N 1
ATOM 784 C CA . TRP A 1 100 ? 5.432 9.978 -5.708 1.00 71.19 100 TRP A CA 1
ATOM 785 C C . TRP A 1 100 ? 4.044 9.539 -5.206 1.00 71.19 100 TRP A C 1
ATOM 787 O O . TRP A 1 100 ? 3.100 9.537 -6.028 1.00 71.19 100 TRP A O 1
#

pLDDT: mean 90.12, std 7.15, range [53.31, 97.62]

Sequence (100 aa):
QDDELSYALGKQGGTRKKLERSSGSIVQYVGQVALFSGEKPARRRAKEYMKWLFDQLEGPVYCEDWQDRDDVTVVDVPSDCIGYVTGSRRAALGSMEEEW

Radius of gyration: 14.66 Å; chains: 1; bounding box: 42×27×32 Å

Organism: Alexandrium catenella (NCBI:txid2925)

Foldseek 3Di:
DVVLVCQCCDDVNPNQVLLCVLLVWHWDDDPNDTDTHDDPSSSVSSVVVSVCSVVVVVHDDDDPCVVVDPSDDDDDDDPVCPCVCCDDVSPNVVVVSVVD

Secondary structure (DSSP, 8-state):
-HHHHHHHH-GGGHHHHHHHHHHTSEEEEETTEEEEESSHHHHHHHHHHHHHHHHTTTS----TTGGG-SS-------TTTHHHHH-GGGHHHHHHHHH-